Protein AF-A0A0D6JAW5-F1 (afdb_monomer_lite)

Organism: NCBI:txid1608628

Sequence (101 aa):
MARTLRERFAALRASVEQRAPPVVSERGKSKRLQLRVPDELLLQLAVIKLAEGGSTNKFCEGQIAEGAAKRIAELKLRFSVDTWEAIVASAHGCWREGAGD

pLDDT: mean 80.32, std 15.38, range [37.56, 96.75]

Secondary structure (DSSP, 8-state):
----HHHHHHHHHHHHHTSPPP----------------HHHHHHHHHHHHHH---HHHHHHHHHHHHHHHHHHHHHTTS-HHHHHHHHHHHHHHHHHTT--

Radius of gyration: 22.22 Å; chains: 1; bounding box: 58×33×51 Å

Structure (mmCIF, N/CA/C/O backbone):
data_AF-A0A0D6JAW5-F1
#
_entry.id   AF-A0A0D6JAW5-F1
#
loop_
_atom_site.group_PDB
_atom_site.id
_atom_site.type_symbol
_atom_site.label_atom_id
_atom_site.label_alt_id
_atom_site.label_comp_id
_atom_site.label_asym_id
_atom_site.label_entity_id
_atom_site.label_seq_id
_atom_site.pdbx_PDB_ins_code
_atom_site.Cartn_x
_atom_site.Cartn_y
_atom_site.Cartn_z
_atom_site.occupancy
_atom_site.B_iso_or_equiv
_atom_site.auth_seq_id
_atom_site.auth_comp_id
_atom_site.auth_asym_id
_atom_site.auth_atom_id
_atom_site.pdbx_PDB_model_num
ATOM 1 N N . MET A 1 1 ? 41.209 3.008 -29.095 1.00 49.59 1 MET A N 1
ATOM 2 C CA . MET A 1 1 ? 41.971 2.019 -28.301 1.00 49.59 1 MET A CA 1
ATOM 3 C C . MET A 1 1 ? 40.994 1.178 -27.497 1.00 49.59 1 MET A C 1
ATOM 5 O O . MET A 1 1 ? 40.260 1.733 -26.688 1.00 49.59 1 MET A O 1
ATOM 9 N N . ALA A 1 2 ? 40.894 -0.119 -27.794 1.00 53.00 2 ALA A N 1
ATOM 10 C CA . ALA A 1 2 ? 39.943 -1.018 -27.146 1.00 53.00 2 ALA A CA 1
ATOM 11 C C . ALA A 1 2 ? 40.429 -1.354 -25.728 1.00 53.00 2 ALA A C 1
ATOM 13 O O . ALA A 1 2 ? 41.483 -1.966 -25.577 1.00 53.00 2 ALA A O 1
ATOM 14 N N . ARG A 1 3 ? 39.675 -0.945 -24.696 1.00 61.78 3 ARG A N 1
ATOM 15 C CA . ARG A 1 3 ? 39.935 -1.385 -23.316 1.00 61.78 3 ARG A CA 1
ATOM 16 C C . ARG A 1 3 ? 39.815 -2.901 -23.251 1.00 61.78 3 ARG A C 1
ATOM 18 O O . ARG A 1 3 ? 38.837 -3.469 -23.746 1.00 61.78 3 ARG A O 1
ATOM 25 N N . THR A 1 4 ? 40.808 -3.551 -22.660 1.00 81.06 4 THR A N 1
ATOM 26 C CA . THR A 1 4 ? 40.841 -5.013 -22.580 1.00 81.06 4 THR A CA 1
ATOM 27 C C . THR A 1 4 ? 39.690 -5.509 -21.698 1.00 81.06 4 THR A C 1
ATOM 29 O O . THR A 1 4 ? 39.230 -4.811 -20.791 1.00 81.06 4 THR A O 1
ATOM 32 N N . LEU A 1 5 ? 39.191 -6.727 -21.936 1.00 73.81 5 LEU A N 1
ATOM 33 C CA . LEU A 1 5 ? 38.133 -7.329 -21.105 1.00 73.81 5 LEU A CA 1
ATOM 34 C C . LEU A 1 5 ? 38.481 -7.283 -19.607 1.00 73.81 5 LEU A C 1
ATOM 36 O O . LEU A 1 5 ? 37.612 -7.038 -18.774 1.00 73.81 5 LEU A O 1
ATOM 40 N N . ARG A 1 6 ? 39.767 -7.428 -19.277 1.00 76.44 6 ARG A N 1
ATOM 41 C CA . ARG A 1 6 ? 40.298 -7.367 -17.912 1.00 76.44 6 ARG A CA 1
ATOM 42 C C . ARG A 1 6 ? 40.069 -6.010 -17.244 1.00 76.44 6 ARG A C 1
ATOM 44 O O . ARG A 1 6 ? 39.672 -5.971 -16.085 1.00 76.44 6 ARG A O 1
ATOM 51 N N . GLU A 1 7 ? 40.246 -4.914 -17.977 1.00 81.19 7 GLU A N 1
ATOM 52 C CA . GLU A 1 7 ? 39.978 -3.558 -17.480 1.00 81.19 7 GLU A CA 1
ATOM 53 C C . GLU A 1 7 ? 38.481 -3.330 -17.253 1.00 81.19 7 GLU A C 1
ATOM 55 O O . GLU A 1 7 ? 38.088 -2.706 -16.270 1.00 81.19 7 GLU A O 1
ATOM 60 N N . ARG A 1 8 ? 37.629 -3.892 -18.120 1.00 80.75 8 ARG A N 1
ATOM 61 C CA . ARG A 1 8 ? 36.167 -3.816 -17.966 1.00 80.75 8 ARG A CA 1
ATOM 62 C C . ARG A 1 8 ? 35.690 -4.587 -16.733 1.00 80.75 8 ARG A C 1
ATOM 64 O O . ARG A 1 8 ? 34.851 -4.083 -15.992 1.00 80.75 8 ARG A O 1
ATOM 71 N N . PHE A 1 9 ? 36.251 -5.769 -16.478 1.00 78.00 9 PHE A N 1
ATOM 72 C CA . PHE A 1 9 ? 35.949 -6.553 -15.276 1.00 78.00 9 PHE A CA 1
ATOM 73 C C . PHE A 1 9 ? 36.477 -5.903 -13.993 1.00 78.00 9 PHE A C 1
ATOM 75 O O . PHE A 1 9 ? 35.785 -5.922 -12.975 1.00 78.00 9 PHE A O 1
ATOM 82 N N . ALA A 1 10 ? 37.666 -5.295 -14.036 1.00 80.12 10 ALA A N 1
ATOM 83 C CA . ALA A 1 10 ? 38.215 -4.553 -12.904 1.00 80.12 10 ALA A CA 1
ATOM 84 C C . ALA A 1 10 ? 37.354 -3.327 -12.559 1.00 80.12 10 ALA A C 1
ATOM 86 O O . ALA A 1 10 ? 37.028 -3.118 -11.392 1.00 80.12 10 ALA A O 1
ATOM 87 N N . ALA A 1 11 ? 36.913 -2.574 -13.573 1.00 77.06 11 ALA A N 1
ATOM 88 C CA . ALA A 1 11 ? 36.008 -1.443 -13.389 1.00 77.06 11 ALA A CA 1
ATOM 89 C C . ALA A 1 11 ? 34.656 -1.875 -12.795 1.00 77.06 11 ALA A C 1
ATOM 91 O O . ALA A 1 11 ? 34.161 -1.235 -11.873 1.00 77.06 11 ALA A O 1
ATOM 92 N N . LEU A 1 12 ? 34.091 -2.995 -13.262 1.00 77.75 12 LEU A N 1
ATOM 93 C CA . LEU A 1 12 ? 32.828 -3.518 -12.736 1.00 77.75 12 LEU A CA 1
ATOM 94 C C . LEU A 1 12 ? 32.944 -3.937 -11.264 1.00 77.75 12 LEU A C 1
ATOM 96 O O . LEU A 1 12 ? 32.061 -3.615 -10.474 1.00 77.75 12 LEU A O 1
ATOM 100 N N . ARG A 1 13 ? 34.033 -4.619 -10.881 1.00 77.50 13 ARG A N 1
ATOM 101 C CA . ARG A 1 13 ? 34.287 -4.968 -9.473 1.00 77.50 13 ARG A CA 1
ATOM 102 C C . ARG A 1 13 ? 34.402 -3.727 -8.600 1.00 77.50 13 ARG A C 1
ATOM 104 O O . ARG A 1 13 ? 33.724 -3.661 -7.584 1.00 77.50 13 ARG A O 1
ATOM 111 N N . ALA A 1 14 ? 35.174 -2.730 -9.030 1.00 72.75 14 ALA A N 1
ATOM 112 C CA . ALA A 1 14 ? 35.315 -1.478 -8.292 1.00 72.75 14 ALA A CA 1
ATOM 113 C C . ALA A 1 14 ? 33.967 -0.754 -8.111 1.00 72.75 14 ALA A C 1
ATOM 115 O O . ALA A 1 14 ? 33.690 -0.239 -7.032 1.00 72.75 14 ALA A O 1
ATOM 116 N N . SER A 1 15 ? 33.091 -0.769 -9.122 1.00 76.50 15 SER A N 1
ATOM 117 C CA . SER A 1 15 ? 31.739 -0.202 -9.010 1.00 76.50 15 SER A CA 1
ATOM 118 C C . SER A 1 15 ? 30.815 -0.982 -8.070 1.00 76.50 15 SER A C 1
ATOM 120 O O . SER A 1 15 ? 29.944 -0.383 -7.444 1.00 76.50 15 SER A O 1
ATOM 122 N N . VAL A 1 16 ? 30.974 -2.304 -7.966 1.00 72.69 16 VAL A N 1
ATOM 123 C CA . VAL A 1 16 ? 30.213 -3.132 -7.015 1.00 72.69 16 VAL A CA 1
ATOM 124 C C . VAL A 1 16 ? 30.711 -2.915 -5.583 1.00 72.69 16 VAL A C 1
ATOM 126 O O . VAL A 1 16 ? 29.890 -2.820 -4.680 1.00 72.69 16 VAL A O 1
ATOM 129 N N . GLU A 1 17 ? 32.023 -2.766 -5.393 1.00 70.00 17 GLU A N 1
ATOM 130 C CA . GLU A 1 17 ? 32.670 -2.503 -4.097 1.00 70.00 17 GLU A CA 1
ATOM 131 C C . GLU A 1 17 ? 32.328 -1.108 -3.543 1.00 70.00 17 GLU A C 1
ATOM 133 O O . GLU A 1 17 ? 32.118 -0.935 -2.348 1.00 70.00 17 GLU A O 1
ATOM 138 N N . GLN A 1 18 ? 32.219 -0.102 -4.421 1.00 68.81 18 GLN A N 1
ATOM 139 C CA . GLN A 1 18 ? 31.814 1.265 -4.058 1.00 68.81 18 GLN A CA 1
ATOM 140 C C . GLN A 1 18 ? 30.309 1.408 -3.810 1.00 68.81 18 GLN A C 1
ATOM 142 O O . GLN A 1 18 ? 29.837 2.476 -3.407 1.00 68.81 18 GLN A O 1
ATOM 147 N N . ARG A 1 19 ? 29.524 0.357 -4.063 1.00 70.56 19 ARG A N 1
ATOM 148 C CA . ARG A 1 19 ? 28.093 0.384 -3.797 1.00 70.56 19 ARG A CA 1
ATOM 149 C C . ARG A 1 19 ? 27.895 0.302 -2.288 1.00 70.56 19 ARG A C 1
ATOM 151 O O . ARG A 1 19 ? 28.195 -0.719 -1.679 1.00 70.56 19 ARG A O 1
ATOM 158 N N . ALA A 1 20 ? 27.377 1.381 -1.701 1.00 57.84 20 ALA A N 1
ATOM 159 C CA . ALA A 1 20 ? 27.023 1.420 -0.287 1.00 57.84 20 ALA A CA 1
ATOM 160 C C . ALA A 1 20 ? 26.227 0.157 0.106 1.00 57.84 20 ALA A C 1
ATOM 162 O O . ALA A 1 20 ? 25.381 -0.290 -0.688 1.00 57.84 20 ALA A O 1
ATOM 163 N N . PRO A 1 21 ? 26.484 -0.427 1.295 1.00 57.22 21 PRO A N 1
ATOM 164 C CA . PRO A 1 21 ? 25.740 -1.590 1.754 1.00 57.22 21 PRO A CA 1
ATOM 165 C C . PRO A 1 21 ? 24.244 -1.271 1.692 1.00 57.22 21 PRO A C 1
ATOM 167 O O . PRO A 1 21 ? 23.855 -0.124 1.940 1.00 57.22 21 PRO A O 1
ATOM 170 N N . PRO A 1 22 ? 23.388 -2.241 1.322 1.00 55.09 22 PRO A N 1
ATOM 171 C CA . PRO A 1 22 ? 21.959 -1.995 1.275 1.00 55.09 22 PRO A CA 1
ATOM 172 C C . PRO A 1 22 ? 21.538 -1.485 2.648 1.00 55.09 22 PRO A C 1
ATOM 174 O O . PRO A 1 22 ? 21.706 -2.189 3.640 1.00 55.09 22 PRO A O 1
ATOM 177 N N . VAL A 1 23 ? 21.018 -0.256 2.697 1.00 53.25 23 VAL A N 1
ATOM 178 C CA . VAL A 1 23 ? 20.442 0.312 3.914 1.00 53.25 23 VAL A CA 1
ATOM 179 C C . VAL A 1 23 ? 19.433 -0.710 4.426 1.00 53.25 23 VAL A C 1
ATOM 181 O O . VAL A 1 23 ? 18.420 -1.002 3.772 1.00 53.25 23 VAL A O 1
ATOM 184 N N . VAL A 1 24 ? 19.751 -1.324 5.564 1.00 48.31 24 VAL A N 1
ATOM 185 C CA . VAL A 1 24 ? 18.817 -2.162 6.303 1.00 48.31 24 VAL A CA 1
ATOM 186 C C . VAL A 1 24 ? 17.853 -1.188 6.962 1.00 48.31 24 VAL A C 1
ATOM 188 O O . VAL A 1 24 ? 17.970 -0.853 8.130 1.00 48.31 24 VAL A O 1
ATOM 191 N N . SER A 1 25 ? 16.922 -0.664 6.163 1.00 46.41 25 SER A N 1
ATOM 192 C CA . SER A 1 25 ? 15.656 -0.188 6.703 1.00 46.41 25 SER A CA 1
ATOM 193 C C . SER A 1 25 ? 15.092 -1.348 7.512 1.00 46.41 25 SER A C 1
ATOM 195 O O . SER A 1 25 ? 15.157 -2.488 7.037 1.00 46.41 25 SER A O 1
ATOM 197 N N . GLU A 1 26 ? 14.618 -1.053 8.721 1.00 43.16 26 GLU A N 1
ATOM 198 C CA . GLU A 1 26 ? 13.790 -1.909 9.568 1.00 43.16 26 GLU A CA 1
ATOM 199 C C . GLU A 1 26 ? 12.632 -2.473 8.737 1.00 43.16 26 GLU A C 1
ATOM 201 O O . GLU A 1 26 ? 11.511 -1.969 8.718 1.00 43.16 26 GLU A O 1
ATOM 206 N N . ARG A 1 27 ? 12.923 -3.490 7.932 1.00 47.06 27 ARG A N 1
ATOM 207 C CA . ARG A 1 27 ? 11.951 -4.084 7.043 1.00 47.06 27 ARG A CA 1
ATOM 208 C C . ARG A 1 27 ? 11.110 -4.960 7.939 1.00 47.06 27 ARG A C 1
ATOM 210 O O . ARG A 1 27 ? 11.537 -6.039 8.347 1.00 47.06 27 ARG A O 1
ATOM 217 N N . GLY A 1 28 ? 9.908 -4.473 8.238 1.00 58.59 28 GLY A N 1
ATOM 218 C CA . GLY A 1 28 ? 8.816 -5.319 8.692 1.00 58.59 28 GLY A CA 1
ATOM 219 C C . GLY A 1 28 ? 8.743 -6.597 7.848 1.00 58.59 28 GLY A C 1
ATOM 220 O O . GLY A 1 28 ? 9.284 -6.673 6.741 1.00 58.59 28 GLY A O 1
ATOM 221 N N . LYS A 1 29 ? 8.108 -7.641 8.385 1.00 65.56 29 LYS A N 1
ATOM 222 C CA . LYS A 1 29 ? 8.076 -8.961 7.740 1.00 65.56 29 LYS A CA 1
ATOM 223 C C . LYS A 1 29 ? 7.624 -8.832 6.281 1.00 65.56 29 LYS A C 1
ATOM 225 O O . LYS A 1 29 ? 6.504 -8.402 6.013 1.00 65.56 29 LYS A O 1
ATOM 230 N N . SER A 1 30 ? 8.494 -9.222 5.350 1.00 72.00 30 SER A N 1
ATOM 231 C CA . SER A 1 30 ? 8.146 -9.251 3.932 1.00 72.00 30 SER A CA 1
ATOM 232 C C . SER A 1 30 ? 7.087 -10.324 3.713 1.00 72.00 30 SER A C 1
ATOM 234 O O . SER A 1 30 ? 7.338 -11.510 3.933 1.00 72.00 30 SER A O 1
ATOM 236 N N . LYS A 1 31 ? 5.888 -9.908 3.304 1.00 77.38 31 LYS A N 1
ATOM 237 C CA . LYS A 1 31 ? 4.843 -10.812 2.828 1.00 77.38 31 LYS A CA 1
ATOM 238 C C . LYS A 1 31 ? 4.688 -10.626 1.327 1.00 77.38 31 LYS A C 1
ATOM 240 O O . LYS A 1 31 ? 4.528 -9.508 0.845 1.00 77.38 31 LYS A O 1
ATOM 245 N N . AR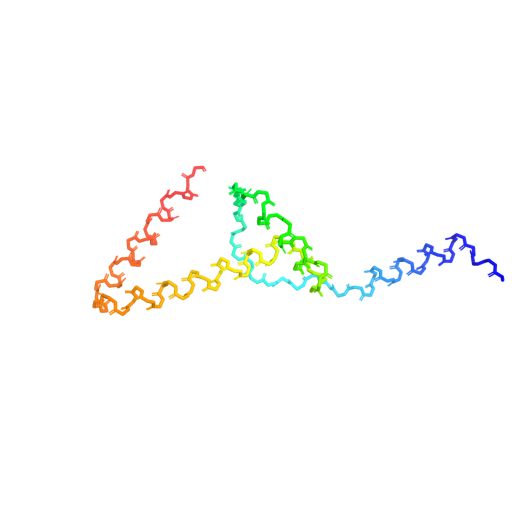G A 1 32 ? 4.731 -11.731 0.582 1.00 84.25 32 ARG A N 1
ATOM 246 C CA . ARG A 1 32 ? 4.492 -11.710 -0.862 1.00 84.25 32 ARG A CA 1
ATOM 247 C C . ARG A 1 32 ? 2.991 -11.601 -1.111 1.00 84.25 32 ARG A C 1
ATOM 249 O O . ARG A 1 32 ? 2.252 -12.534 -0.819 1.00 84.25 32 ARG A O 1
ATOM 256 N N . LEU A 1 33 ? 2.566 -10.481 -1.682 1.00 83.38 33 LEU A N 1
ATOM 257 C CA . LEU A 1 33 ? 1.214 -10.300 -2.200 1.00 83.38 33 LEU A CA 1
ATOM 258 C C . LEU A 1 33 ? 1.204 -10.652 -3.690 1.00 83.38 33 LEU A C 1
ATOM 260 O O . LEU A 1 33 ? 2.048 -10.173 -4.446 1.00 83.38 33 LEU A O 1
ATOM 264 N N . GLN A 1 34 ? 0.269 -11.503 -4.109 1.00 87.75 34 GLN A N 1
ATOM 265 C CA . GLN A 1 34 ? 0.011 -11.774 -5.523 1.00 87.75 34 GLN A CA 1
ATOM 266 C C . GLN A 1 34 ? -1.299 -11.094 -5.905 1.00 87.75 34 GLN A C 1
ATOM 268 O O . GLN A 1 34 ? -2.362 -11.471 -5.419 1.00 87.75 34 GLN A O 1
ATOM 273 N N . LEU A 1 35 ? -1.209 -10.072 -6.751 1.00 86.56 35 LEU A N 1
ATOM 274 C CA . LEU A 1 35 ? -2.361 -9.317 -7.229 1.00 86.56 35 LEU A CA 1
ATOM 275 C C . LEU A 1 35 ? -2.673 -9.731 -8.664 1.00 86.56 35 LEU A C 1
ATOM 277 O O . LEU A 1 35 ? -1.765 -9.870 -9.483 1.00 86.56 35 LEU A O 1
ATOM 281 N N . ARG A 1 36 ? -3.960 -9.901 -8.975 1.00 89.69 36 ARG A N 1
ATOM 282 C CA . ARG A 1 36 ? -4.428 -9.950 -10.363 1.00 89.69 36 ARG A CA 1
ATOM 283 C C . ARG A 1 36 ? -4.785 -8.538 -10.784 1.00 89.69 36 ARG A C 1
ATOM 285 O O . ARG A 1 36 ? -5.571 -7.878 -10.112 1.00 89.69 36 ARG A O 1
ATOM 292 N N . VAL A 1 37 ? -4.181 -8.094 -11.873 1.00 87.31 37 VAL A N 1
ATOM 293 C CA . VAL A 1 37 ? -4.289 -6.725 -12.365 1.00 87.31 37 VAL A CA 1
ATOM 294 C C . VAL A 1 37 ? -4.799 -6.775 -13.806 1.00 87.31 37 VAL A C 1
ATOM 296 O O . VAL A 1 37 ? -4.297 -7.606 -14.562 1.00 87.31 37 VAL A O 1
ATOM 299 N N . PRO A 1 38 ? -5.787 -5.945 -14.190 1.00 91.88 38 PRO A N 1
ATOM 300 C CA . PRO A 1 38 ? -6.230 -5.845 -15.579 1.00 91.88 38 PRO A CA 1
ATOM 301 C C . PRO A 1 38 ? -5.096 -5.413 -16.517 1.00 91.88 38 PRO A C 1
ATOM 303 O O . PRO A 1 38 ? -4.251 -4.604 -16.129 1.00 91.88 38 PRO A O 1
ATOM 306 N N . ASP A 1 39 ? -5.121 -5.882 -17.765 1.00 90.38 39 ASP A N 1
ATOM 307 C CA . ASP A 1 39 ? -4.070 -5.601 -18.757 1.00 90.38 39 ASP A CA 1
ATOM 308 C C . ASP A 1 39 ? -3.873 -4.101 -19.023 1.00 90.38 39 ASP A C 1
ATOM 310 O O . ASP A 1 39 ? -2.746 -3.634 -19.185 1.00 90.38 39 ASP A O 1
ATOM 314 N N . GLU A 1 40 ? -4.954 -3.319 -18.989 1.00 92.12 40 GLU A N 1
ATOM 315 C CA . GLU A 1 40 ? -4.895 -1.860 -19.127 1.00 92.12 40 GLU A CA 1
ATOM 316 C C . GLU A 1 40 ? -4.021 -1.212 -18.039 1.00 92.12 40 GLU A C 1
ATOM 318 O O . GLU A 1 40 ? -3.185 -0.350 -18.321 1.00 92.12 40 GLU A O 1
ATOM 323 N N . LEU A 1 41 ? -4.146 -1.681 -16.795 1.00 90.44 41 LEU A N 1
ATOM 324 C CA . LEU A 1 41 ? -3.363 -1.164 -15.676 1.00 90.44 41 LEU A CA 1
ATOM 325 C C . LEU A 1 41 ? -1.899 -1.633 -15.751 1.00 90.44 41 LEU A C 1
ATOM 327 O O . LEU A 1 41 ? -1.004 -0.906 -15.323 1.00 90.44 41 LEU A O 1
ATOM 331 N N . LEU A 1 42 ? -1.615 -2.794 -16.356 1.00 89.31 42 LEU A N 1
ATOM 332 C CA . LEU A 1 42 ? -0.234 -3.238 -16.599 1.00 89.31 42 LEU A CA 1
ATOM 333 C C . LEU A 1 42 ? 0.520 -2.280 -17.528 1.00 89.31 42 LEU A C 1
ATOM 335 O O . LEU A 1 42 ? 1.689 -1.981 -17.270 1.00 89.31 42 LEU A O 1
ATOM 339 N N . LEU A 1 43 ? -0.143 -1.761 -18.568 1.00 91.94 43 LEU A N 1
ATOM 340 C CA . LEU A 1 43 ? 0.455 -0.767 -19.460 1.00 91.94 43 LEU A CA 1
ATOM 341 C C . LEU A 1 43 ? 0.782 0.528 -18.706 1.00 91.94 43 LEU A C 1
ATOM 343 O O . LEU A 1 43 ? 1.893 1.043 -18.819 1.00 91.94 43 LEU A O 1
ATOM 347 N N . GLN A 1 44 ? -0.143 1.025 -17.885 1.00 91.62 44 GLN A N 1
ATOM 348 C CA . GLN A 1 44 ? 0.076 2.228 -17.075 1.00 91.62 44 GLN A CA 1
ATOM 349 C C . GLN A 1 44 ? 1.233 2.046 -16.080 1.00 91.62 44 GLN A C 1
ATOM 351 O O . GLN A 1 44 ? 2.103 2.910 -15.966 1.00 91.62 44 GLN A O 1
ATOM 356 N N . LEU A 1 45 ? 1.308 0.888 -15.418 1.00 90.38 45 LEU A N 1
ATOM 357 C CA . LEU A 1 45 ? 2.416 0.544 -14.524 1.00 90.38 45 LEU A CA 1
ATOM 358 C C . LEU A 1 45 ? 3.758 0.461 -15.263 1.00 90.38 45 LEU A C 1
ATOM 360 O O . LEU A 1 45 ? 4.791 0.824 -14.698 1.00 90.38 45 LEU A O 1
ATOM 364 N N . ALA A 1 46 ? 3.764 0.002 -16.517 1.00 89.06 46 ALA A N 1
ATOM 365 C CA . ALA A 1 46 ? 4.959 0.008 -17.354 1.00 89.06 46 ALA A CA 1
ATOM 366 C C . ALA A 1 46 ? 5.392 1.438 -17.719 1.00 89.06 46 ALA A C 1
ATOM 368 O O . ALA A 1 46 ? 6.585 1.737 -17.661 1.00 89.06 46 ALA A O 1
ATOM 369 N N . VAL A 1 47 ? 4.445 2.330 -18.029 1.00 91.38 47 VAL A N 1
ATOM 370 C CA . VAL A 1 47 ? 4.720 3.753 -18.293 1.00 91.38 47 VAL A CA 1
ATOM 371 C C . VAL A 1 47 ? 5.339 4.424 -17.067 1.00 91.38 47 VAL A C 1
ATOM 373 O O . VAL A 1 47 ? 6.410 5.015 -17.180 1.00 91.38 47 VAL A O 1
ATOM 376 N N . ILE A 1 48 ? 4.726 4.269 -15.890 1.00 89.38 48 ILE A N 1
ATOM 377 C CA . ILE A 1 48 ? 5.240 4.823 -14.625 1.00 89.38 48 ILE 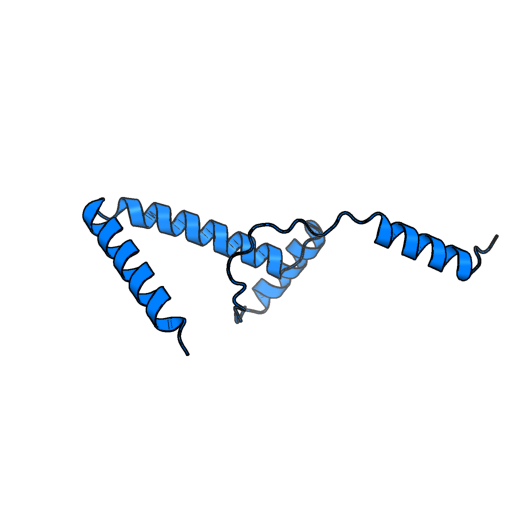A CA 1
ATOM 378 C C . ILE A 1 48 ? 6.653 4.306 -14.347 1.00 89.38 48 ILE A C 1
ATOM 380 O O . ILE A 1 48 ? 7.567 5.077 -14.061 1.00 89.38 48 ILE A O 1
ATOM 384 N N . LYS A 1 49 ? 6.862 2.995 -14.512 1.00 87.94 49 LYS A N 1
ATOM 385 C CA . LYS A 1 49 ? 8.174 2.365 -14.341 1.00 87.94 49 LYS A CA 1
ATOM 386 C C . LYS A 1 49 ? 9.243 3.003 -15.236 1.00 87.94 49 LYS A C 1
ATOM 388 O O . LYS A 1 49 ? 10.355 3.237 -14.768 1.00 87.94 49 LYS A O 1
ATOM 393 N N . LEU A 1 50 ? 8.929 3.248 -16.509 1.00 89.25 50 LEU A N 1
ATOM 394 C CA . LEU A 1 50 ? 9.861 3.851 -17.466 1.00 89.25 50 LEU A CA 1
ATOM 395 C C . LEU A 1 50 ? 10.117 5.334 -17.175 1.00 89.25 50 LEU A C 1
ATOM 397 O O . LEU A 1 50 ? 11.252 5.778 -17.321 1.00 89.25 50 LEU A O 1
ATOM 401 N N . ALA A 1 51 ? 9.095 6.078 -16.752 1.00 90.69 51 ALA A N 1
ATOM 402 C CA . ALA A 1 51 ? 9.202 7.506 -16.466 1.00 90.69 51 ALA A CA 1
ATOM 403 C C . ALA A 1 51 ? 9.988 7.796 -15.176 1.00 90.69 51 ALA A C 1
ATOM 405 O O . ALA A 1 51 ? 10.836 8.683 -15.153 1.00 90.69 51 ALA A O 1
ATOM 406 N N . GLU A 1 52 ? 9.737 7.033 -14.113 1.00 87.50 52 GLU A N 1
ATOM 407 C CA . GLU A 1 52 ? 10.343 7.256 -12.793 1.00 87.50 52 GLU A CA 1
ATOM 408 C C . GLU A 1 52 ? 11.626 6.436 -12.571 1.00 87.50 52 GLU A C 1
ATOM 410 O O . GLU A 1 52 ? 12.322 6.610 -11.571 1.00 87.50 52 GLU A O 1
ATOM 415 N N . GLY A 1 53 ? 11.950 5.507 -13.479 1.00 78.88 53 GLY A N 1
ATOM 416 C CA . GLY A 1 53 ? 13.121 4.627 -13.364 1.00 78.88 53 GLY A CA 1
ATOM 417 C C . GLY A 1 53 ? 13.028 3.602 -12.222 1.00 78.88 53 GLY A C 1
ATOM 418 O O . GLY A 1 53 ? 14.044 3.058 -11.782 1.00 78.88 53 GLY A O 1
ATOM 419 N N . GLY A 1 54 ? 11.818 3.349 -11.715 1.00 81.12 54 GLY A N 1
ATOM 420 C CA . GLY A 1 54 ? 11.546 2.496 -10.558 1.00 81.12 54 GLY A CA 1
ATOM 421 C C . GLY A 1 54 ? 11.267 1.024 -10.888 1.00 81.12 54 GLY A 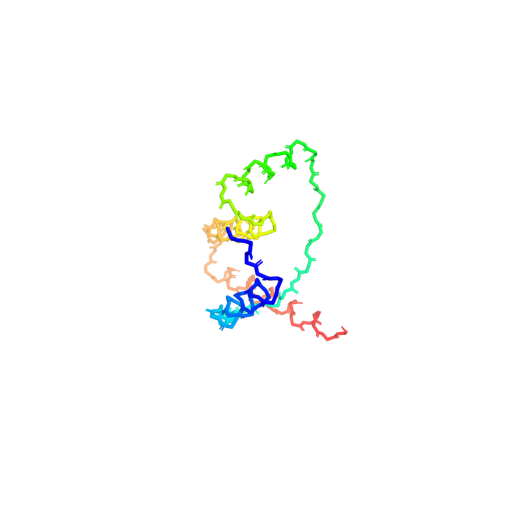C 1
ATOM 422 O O . GLY A 1 54 ? 11.319 0.575 -12.029 1.00 81.12 54 GLY A O 1
ATOM 423 N N . SER A 1 55 ? 10.941 0.239 -9.856 1.00 83.69 55 SER A N 1
ATOM 424 C CA . SER A 1 55 ? 10.344 -1.096 -10.014 1.00 83.69 55 SER A CA 1
ATOM 425 C C . SER A 1 55 ? 8.840 -0.992 -9.806 1.00 83.69 55 SER A C 1
ATOM 427 O O . SER A 1 55 ? 8.413 -0.367 -8.838 1.00 83.69 55 SER A O 1
ATOM 429 N N . THR A 1 56 ? 8.052 -1.672 -10.640 1.00 84.88 56 THR A N 1
ATOM 430 C CA . THR A 1 56 ? 6.594 -1.770 -10.478 1.00 84.88 56 THR A CA 1
ATOM 431 C C . THR A 1 56 ? 6.209 -2.233 -9.075 1.00 84.88 56 THR A C 1
ATOM 433 O O . THR A 1 56 ? 5.313 -1.658 -8.475 1.00 84.88 56 THR A O 1
ATOM 436 N N . ASN A 1 57 ? 6.936 -3.195 -8.494 1.00 86.19 57 ASN A N 1
ATOM 437 C CA . ASN A 1 57 ? 6.654 -3.652 -7.130 1.00 86.19 57 ASN A CA 1
ATOM 438 C C . ASN A 1 57 ? 6.863 -2.541 -6.099 1.00 86.19 57 ASN A C 1
ATOM 440 O O . ASN A 1 57 ? 6.029 -2.387 -5.222 1.00 86.19 57 ASN A O 1
ATOM 444 N N . LYS A 1 58 ? 7.926 -1.736 -6.228 1.00 84.81 58 LYS A N 1
ATOM 445 C CA . LYS A 1 58 ? 8.175 -0.615 -5.307 1.00 84.81 58 LYS A CA 1
ATOM 446 C C . LYS A 1 58 ? 7.108 0.469 -5.431 1.00 84.81 58 LYS A C 1
ATOM 448 O O . LYS A 1 58 ? 6.686 1.015 -4.420 1.00 84.81 58 LYS A O 1
ATOM 453 N N . PHE A 1 59 ? 6.677 0.760 -6.658 1.00 87.88 59 PHE A N 1
ATOM 454 C CA . PHE A 1 59 ? 5.567 1.677 -6.898 1.00 87.88 59 PHE A CA 1
ATOM 455 C C . PHE A 1 59 ? 4.287 1.157 -6.228 1.00 87.88 59 PHE A C 1
ATOM 457 O O . PHE A 1 59 ? 3.699 1.854 -5.408 1.00 87.88 59 PHE A O 1
ATOM 464 N N . CYS A 1 60 ? 3.910 -0.100 -6.483 1.00 87.56 60 CYS A N 1
ATOM 465 C CA . CYS A 1 60 ? 2.730 -0.717 -5.876 1.00 87.56 60 CYS A CA 1
ATOM 466 C C . CYS A 1 60 ? 2.819 -0.789 -4.342 1.00 87.56 60 CYS A C 1
ATOM 468 O O . CYS A 1 60 ? 1.835 -0.510 -3.668 1.00 87.56 60 CYS A O 1
ATOM 470 N N . GLU A 1 61 ? 3.982 -1.129 -3.778 1.00 88.06 61 GLU A N 1
ATOM 471 C CA . GLU A 1 61 ? 4.226 -1.114 -2.329 1.00 88.06 61 GLU A CA 1
ATOM 472 C C . GLU A 1 61 ? 3.993 0.284 -1.739 1.00 88.06 61 GLU A C 1
ATOM 474 O O . GLU A 1 61 ? 3.304 0.410 -0.727 1.00 88.06 61 GLU A O 1
ATOM 479 N N . GLY A 1 62 ? 4.504 1.330 -2.398 1.00 88.31 62 GLY A N 1
ATOM 480 C CA . GLY A 1 62 ? 4.281 2.719 -1.998 1.00 88.31 62 GLY A CA 1
ATOM 481 C C . GLY A 1 62 ? 2.803 3.107 -2.039 1.00 88.31 62 GLY A C 1
ATOM 482 O O . GLY A 1 62 ? 2.279 3.626 -1.057 1.00 88.31 62 GLY A O 1
ATOM 483 N N . GLN A 1 63 ? 2.109 2.773 -3.131 1.00 90.38 63 GLN A N 1
ATOM 484 C CA . GLN A 1 63 ? 0.677 3.051 -3.286 1.00 90.38 63 GLN A CA 1
ATOM 485 C C . GLN A 1 63 ? -0.183 2.312 -2.250 1.00 90.38 63 GLN A C 1
ATOM 487 O O . GLN A 1 63 ? -1.132 2.880 -1.711 1.00 90.38 63 GLN A O 1
ATOM 492 N N . ILE A 1 64 ? 0.158 1.063 -1.919 1.00 90.56 64 ILE A N 1
ATOM 493 C CA . ILE A 1 64 ? -0.526 0.304 -0.864 1.00 90.56 64 ILE A CA 1
ATOM 494 C C . ILE A 1 64 ? -0.288 0.950 0.503 1.00 90.56 64 ILE A C 1
ATOM 496 O O . ILE A 1 64 ? -1.237 1.098 1.272 1.00 90.56 64 ILE A O 1
ATOM 500 N N . ALA A 1 65 ? 0.951 1.339 0.814 1.00 89.00 65 ALA A N 1
ATOM 501 C CA . ALA A 1 65 ? 1.287 1.961 2.092 1.00 89.00 65 ALA A CA 1
ATOM 502 C C . ALA A 1 65 ? 0.564 3.304 2.279 1.00 89.00 65 ALA A C 1
ATOM 504 O O . ALA A 1 65 ? -0.060 3.534 3.317 1.00 89.00 65 ALA A O 1
ATOM 505 N N . GLU A 1 66 ? 0.594 4.163 1.260 1.00 93.44 66 GLU A N 1
ATOM 506 C CA . GLU A 1 66 ? -0.086 5.458 1.271 1.00 93.44 66 GLU A CA 1
ATOM 507 C C . GLU A 1 66 ? -1.610 5.295 1.351 1.00 93.44 66 GLU A C 1
ATOM 509 O O . GLU A 1 66 ? -2.263 5.900 2.207 1.00 93.44 66 GLU A O 1
ATOM 514 N N . GLY A 1 67 ? -2.182 4.416 0.523 1.00 94.44 67 GLY A N 1
ATOM 515 C CA . GLY A 1 67 ? -3.613 4.122 0.530 1.00 94.44 67 GLY A CA 1
ATOM 516 C C . GLY A 1 67 ? -4.091 3.559 1.870 1.00 94.44 67 GLY A C 1
ATOM 517 O O . GLY A 1 67 ? -5.134 3.974 2.380 1.00 94.44 67 GLY A O 1
ATOM 518 N N . ALA A 1 68 ? -3.312 2.667 2.487 1.00 93.25 68 ALA A N 1
ATOM 519 C CA . ALA A 1 68 ? -3.608 2.130 3.812 1.00 93.25 68 ALA A CA 1
ATOM 520 C C . ALA A 1 68 ? -3.548 3.216 4.894 1.00 93.25 68 ALA A C 1
ATOM 522 O O . ALA A 1 68 ? -4.469 3.310 5.706 1.00 93.25 68 ALA A O 1
ATOM 523 N N . ALA A 1 69 ? -2.515 4.064 4.890 1.00 92.56 69 ALA A N 1
ATOM 524 C CA . ALA A 1 69 ? -2.385 5.163 5.846 1.00 92.56 69 ALA A CA 1
ATOM 525 C C . ALA A 1 69 ? -3.566 6.138 5.745 1.00 92.56 69 ALA A C 1
ATOM 527 O O . ALA A 1 69 ? -4.192 6.464 6.758 1.00 92.56 69 ALA A O 1
ATOM 528 N N . LYS A 1 70 ? -3.929 6.531 4.518 1.00 96.75 70 LYS A N 1
ATOM 529 C CA . LYS A 1 70 ? -5.097 7.376 4.254 1.00 96.75 70 LYS A CA 1
ATOM 530 C C . LYS A 1 70 ? -6.383 6.718 4.750 1.00 96.75 70 LYS A C 1
ATOM 532 O O . LYS A 1 70 ? -7.160 7.347 5.466 1.00 96.75 70 LYS A O 1
ATOM 537 N N . ARG A 1 71 ? -6.592 5.435 4.439 1.00 95.12 71 ARG A N 1
ATOM 538 C CA . ARG A 1 71 ? -7.805 4.722 4.851 1.00 95.12 71 ARG A CA 1
ATOM 539 C C . ARG A 1 71 ? -7.906 4.570 6.367 1.00 95.12 71 ARG A C 1
ATOM 541 O O . ARG A 1 71 ? -8.993 4.710 6.918 1.00 95.12 71 ARG A O 1
ATOM 548 N N . ILE A 1 72 ? -6.792 4.318 7.049 1.00 95.06 72 ILE A N 1
ATOM 549 C CA . ILE A 1 72 ? -6.738 4.274 8.515 1.00 95.06 72 ILE A CA 1
ATOM 550 C C . ILE A 1 72 ? -7.095 5.639 9.105 1.00 95.06 72 ILE A C 1
ATOM 552 O O . ILE A 1 72 ? -7.874 5.693 10.054 1.00 95.06 72 ILE A O 1
ATOM 556 N N . ALA A 1 73 ? -6.575 6.735 8.546 1.00 93.75 73 ALA A N 1
ATOM 557 C CA . ALA A 1 73 ? -6.913 8.081 9.002 1.00 93.75 73 ALA A CA 1
ATOM 558 C C . ALA A 1 73 ? -8.417 8.368 8.860 1.00 93.75 73 ALA A C 1
ATOM 560 O O . ALA A 1 73 ? -9.043 8.821 9.814 1.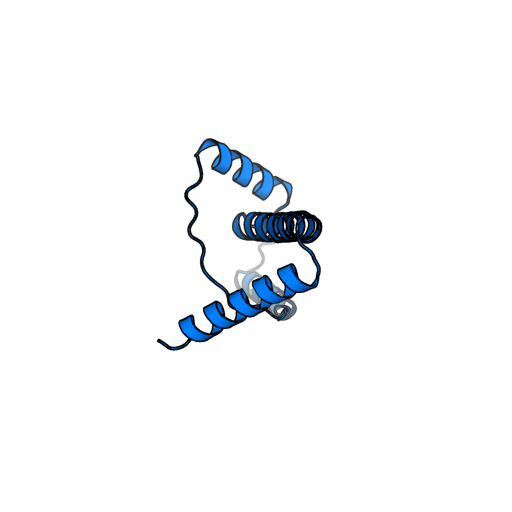00 93.75 73 ALA A O 1
ATOM 561 N N . GLU A 1 74 ? -9.019 8.021 7.720 1.00 96.06 74 GLU A N 1
ATOM 562 C CA . GLU A 1 74 ? -10.469 8.137 7.508 1.00 96.06 74 GLU A CA 1
ATOM 563 C C . GLU A 1 74 ? -11.277 7.287 8.497 1.00 96.06 74 GLU A C 1
ATOM 565 O O . GLU A 1 74 ? -12.299 7.734 9.013 1.00 96.06 74 GLU A O 1
ATOM 570 N N . LEU A 1 75 ? -10.838 6.055 8.775 1.00 95.50 75 LEU A N 1
ATOM 571 C CA . LEU A 1 75 ? -11.518 5.173 9.723 1.00 95.50 75 LEU A CA 1
ATOM 572 C C . LEU A 1 75 ? -11.426 5.697 11.156 1.00 95.50 75 LEU A C 1
ATOM 574 O O . LEU A 1 75 ? -12.429 5.657 11.859 1.00 95.50 75 LEU A O 1
ATOM 578 N N . LYS A 1 76 ? -10.278 6.239 11.575 1.00 94.88 76 LYS A N 1
ATOM 579 C CA . LYS A 1 76 ? -10.112 6.839 12.909 1.00 94.88 76 LYS A CA 1
ATOM 580 C C . LYS A 1 76 ? -11.127 7.945 13.186 1.00 94.88 76 LYS A C 1
ATOM 582 O O . LYS A 1 76 ? -11.602 8.049 14.306 1.00 94.88 76 LYS A O 1
ATOM 587 N N . LEU A 1 77 ? -11.509 8.722 12.171 1.00 95.25 77 LEU A N 1
ATOM 588 C CA . LEU A 1 77 ? -12.526 9.771 12.310 1.00 95.25 77 LEU A CA 1
ATOM 589 C C . LEU A 1 77 ? -13.946 9.223 12.543 1.00 95.25 77 LEU A C 1
ATOM 591 O O . LEU A 1 77 ? -14.834 9.977 12.929 1.00 95.25 77 LEU A O 1
ATOM 595 N N . ARG A 1 78 ? -14.184 7.930 12.288 1.00 95.56 78 ARG A N 1
ATOM 596 C CA . ARG A 1 78 ? -15.506 7.290 12.400 1.00 95.56 78 ARG A CA 1
ATOM 597 C C . ARG A 1 78 ? -15.753 6.613 13.746 1.00 95.56 78 ARG A C 1
ATOM 599 O O . ARG A 1 78 ? -16.884 6.206 13.997 1.00 95.56 78 ARG A O 1
ATOM 606 N N . PHE A 1 79 ? -14.727 6.450 14.576 1.00 95.00 79 PHE A N 1
ATOM 607 C CA . PHE A 1 79 ? -14.811 5.720 15.839 1.00 95.00 79 PHE A CA 1
ATOM 608 C C . PHE A 1 79 ? -14.388 6.610 17.007 1.00 95.00 79 PHE A C 1
ATOM 610 O O . PHE A 1 79 ? -13.564 7.509 16.843 1.00 95.00 79 PHE A O 1
ATOM 617 N N . SER A 1 80 ? -14.932 6.349 18.199 1.00 95.75 80 SER A N 1
ATOM 618 C CA . SER A 1 80 ? -14.368 6.923 19.423 1.00 95.75 80 SER A CA 1
ATOM 619 C C . SER A 1 80 ? -12.965 6.365 19.670 1.00 95.75 80 SER A C 1
ATOM 621 O O . SER A 1 80 ? -12.622 5.293 19.162 1.00 95.75 80 SER A O 1
ATOM 623 N N . VAL A 1 81 ? -12.174 7.072 20.480 1.00 93.75 81 VAL A N 1
ATOM 624 C CA . VAL A 1 81 ? -10.823 6.635 20.864 1.00 93.75 81 VAL A CA 1
ATOM 625 C C . VAL A 1 81 ? -10.868 5.230 21.474 1.00 93.75 81 VAL A C 1
ATOM 627 O O . VAL A 1 81 ? -10.192 4.342 20.964 1.00 93.75 81 VAL A O 1
ATOM 630 N N . ASP A 1 82 ? -11.757 4.990 22.442 1.00 95.38 82 ASP A N 1
ATOM 631 C CA . ASP A 1 82 ? -11.882 3.685 23.111 1.00 95.38 82 ASP A CA 1
ATOM 632 C C . ASP A 1 82 ? -12.255 2.556 22.135 1.00 95.38 82 ASP A C 1
ATOM 634 O O . ASP A 1 82 ? -11.708 1.454 22.181 1.00 95.38 82 ASP A O 1
ATOM 638 N N . THR A 1 83 ? -13.171 2.834 21.197 1.00 96.19 83 THR A N 1
ATOM 639 C CA . THR A 1 83 ? -13.591 1.847 20.189 1.00 96.19 83 THR A CA 1
ATOM 640 C C . THR A 1 83 ? -12.443 1.529 19.237 1.00 96.19 83 THR A C 1
ATOM 642 O O . THR A 1 83 ? -12.214 0.371 18.888 1.00 96.19 83 THR A O 1
ATOM 645 N N . TRP A 1 84 ? -11.704 2.553 18.811 1.00 95.75 84 TRP A N 1
ATOM 646 C CA . TRP A 1 84 ? -10.547 2.383 17.944 1.00 95.75 84 TRP A CA 1
ATOM 647 C C . TRP A 1 84 ? -9.438 1.577 18.631 1.00 95.75 84 TRP A C 1
ATOM 649 O O . TRP A 1 84 ? -8.880 0.663 18.022 1.00 95.75 84 TRP A O 1
ATOM 659 N N . GLU A 1 85 ? -9.150 1.861 19.901 1.00 94.44 85 GLU A N 1
ATOM 660 C CA . GLU A 1 85 ? -8.176 1.108 20.695 1.00 94.44 85 GLU A CA 1
ATOM 661 C C . GLU A 1 85 ? -8.577 -0.364 20.842 1.00 94.44 85 GLU A C 1
ATOM 663 O O . GLU A 1 85 ? -7.742 -1.245 20.627 1.00 94.44 85 GLU A O 1
ATOM 668 N N . ALA A 1 86 ? -9.860 -0.651 21.087 1.00 94.44 86 ALA A N 1
ATOM 669 C CA . ALA A 1 86 ? -10.372 -2.019 21.142 1.00 94.44 86 ALA A CA 1
ATOM 670 C C . ALA A 1 86 ? -10.225 -2.763 19.799 1.00 94.44 86 ALA A C 1
ATOM 672 O O . ALA A 1 86 ? -9.843 -3.939 19.775 1.00 94.44 86 ALA A O 1
ATOM 673 N N . ILE A 1 87 ? -10.471 -2.086 18.670 1.00 95.12 87 ILE A N 1
ATOM 674 C CA . ILE A 1 87 ? -10.278 -2.650 17.323 1.00 95.12 87 ILE A CA 1
ATOM 675 C C . ILE A 1 87 ? -8.800 -2.984 17.088 1.00 95.12 87 ILE A C 1
ATOM 677 O O . ILE A 1 87 ? -8.472 -4.082 16.635 1.00 95.12 87 ILE A O 1
ATOM 681 N N . VAL A 1 88 ? -7.897 -2.054 17.408 1.00 93.19 88 VAL A N 1
ATOM 682 C CA . VAL A 1 88 ? -6.452 -2.236 17.219 1.00 93.19 88 VAL A CA 1
ATOM 683 C C . VAL A 1 88 ? -5.914 -3.355 18.111 1.00 93.19 88 VAL A C 1
ATOM 685 O O . VAL A 1 88 ? -5.165 -4.208 17.632 1.00 93.19 88 VAL A O 1
ATOM 688 N N . ALA A 1 89 ? -6.330 -3.408 19.378 1.00 91.56 89 ALA A N 1
ATOM 689 C CA . ALA A 1 89 ? -5.960 -4.479 20.300 1.00 91.56 89 ALA A CA 1
ATOM 690 C C . ALA A 1 89 ? -6.413 -5.855 19.783 1.00 91.56 89 ALA A C 1
ATOM 692 O O . ALA A 1 89 ? -5.622 -6.800 19.756 1.00 91.56 89 ALA A O 1
ATOM 693 N N . SER A 1 90 ? -7.652 -5.944 19.290 1.00 92.75 90 SER A N 1
ATOM 694 C CA . SER A 1 90 ? -8.203 -7.172 18.700 1.00 92.75 90 SER A CA 1
ATOM 695 C C . SER A 1 90 ? -7.419 -7.612 17.460 1.00 92.75 90 SER A C 1
ATOM 697 O O . SER A 1 90 ? -7.095 -8.792 17.310 1.00 92.75 90 SER A O 1
ATOM 699 N N . ALA A 1 91 ? -7.042 -6.664 16.594 1.00 89.12 91 ALA A N 1
ATOM 700 C CA . ALA A 1 91 ? -6.199 -6.949 15.438 1.00 89.12 91 ALA A CA 1
ATOM 701 C C . ALA A 1 91 ? -4.831 -7.504 15.870 1.00 89.12 91 ALA A C 1
ATOM 703 O O . ALA A 1 91 ? -4.398 -8.535 15.358 1.00 89.12 91 ALA A O 1
ATOM 704 N N . HIS A 1 92 ? -4.163 -6.880 16.844 1.00 83.75 92 HIS A N 1
ATOM 705 C CA . HIS A 1 92 ? -2.881 -7.373 17.357 1.00 83.75 92 HIS A CA 1
ATOM 706 C C . HIS A 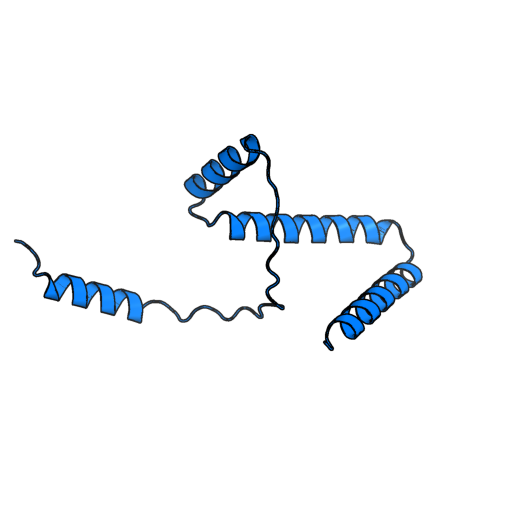1 92 ? -2.966 -8.779 17.966 1.00 83.75 92 HIS A C 1
ATOM 708 O O . HIS A 1 92 ? -2.033 -9.564 17.776 1.00 83.75 92 HIS A O 1
ATOM 714 N N . GLY A 1 93 ? -4.067 -9.107 18.651 1.00 78.50 93 GLY A N 1
ATOM 715 C CA . GLY A 1 93 ? -4.341 -10.459 19.148 1.00 78.50 93 GLY A CA 1
ATOM 716 C C . GLY A 1 93 ? -4.403 -11.485 18.014 1.00 78.50 93 GLY A C 1
ATOM 717 O O . GLY A 1 93 ? -3.618 -12.432 17.997 1.00 78.50 93 GLY A O 1
ATOM 718 N N . CYS A 1 94 ? -5.225 -11.216 16.996 1.00 73.31 94 CYS A N 1
ATOM 719 C CA . CYS A 1 94 ? -5.384 -12.086 15.825 1.00 73.31 94 CYS A CA 1
ATOM 720 C C . CYS A 1 94 ? -4.064 -12.315 15.060 1.00 73.31 94 CYS A C 1
ATOM 722 O O . CYS A 1 94 ? -3.806 -13.405 14.549 1.00 73.31 94 CYS A O 1
ATOM 724 N N . TRP A 1 95 ? -3.195 -11.300 14.991 1.00 64.31 95 TRP A N 1
ATOM 725 C CA . TRP A 1 95 ? -1.893 -11.408 14.323 1.00 64.31 95 TRP A CA 1
ATOM 726 C C . TRP A 1 95 ? -0.850 -12.209 15.113 1.00 64.31 95 TRP A C 1
ATOM 728 O O . TRP A 1 95 ? 0.085 -12.735 14.504 1.00 64.31 95 TRP A O 1
ATOM 738 N N . ARG A 1 96 ? -0.970 -12.292 16.445 1.00 59.25 96 ARG A N 1
ATOM 739 C CA . ARG A 1 96 ? -0.045 -13.061 17.291 1.00 59.25 96 ARG A CA 1
ATOM 740 C C . ARG A 1 96 ? -0.373 -14.556 17.273 1.00 59.25 96 ARG A C 1
ATOM 742 O O . ARG A 1 96 ? 0.551 -15.361 17.279 1.00 59.25 96 ARG A O 1
ATOM 749 N N . GLU A 1 97 ? -1.652 -14.910 17.192 1.00 53.91 97 GLU A N 1
ATOM 750 C CA . GLU A 1 97 ? -2.111 -16.307 17.157 1.00 53.91 97 GLU A CA 1
ATOM 751 C C . GLU A 1 97 ? -1.777 -17.009 15.831 1.00 53.91 97 GLU A C 1
ATOM 753 O O . GLU A 1 97 ? -1.396 -18.171 15.833 1.00 53.91 97 GLU A O 1
ATOM 758 N N . GLY A 1 98 ? -1.794 -16.299 14.698 1.00 50.78 98 GLY A N 1
ATOM 759 C CA . GLY A 1 98 ? -1.443 -16.866 13.385 1.00 50.78 98 GLY A CA 1
ATOM 760 C C . GLY A 1 98 ? 0.059 -16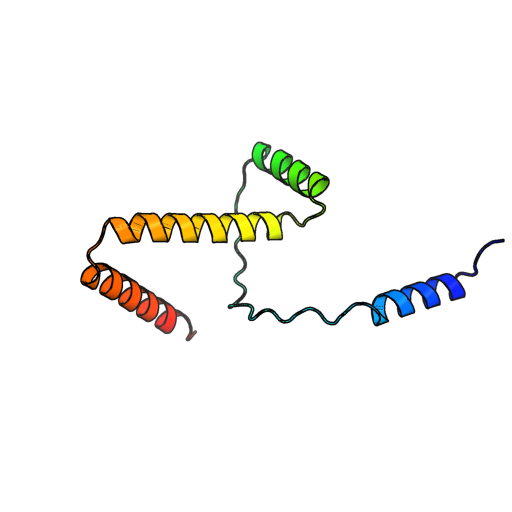.944 13.061 1.00 50.78 98 GLY A C 1
ATOM 761 O O . GLY A 1 98 ? 0.413 -17.124 11.897 1.00 50.78 98 GLY A O 1
ATOM 762 N N . ALA A 1 99 ? 0.951 -16.715 14.032 1.00 53.31 99 ALA A N 1
ATOM 763 C CA . ALA A 1 99 ? 2.409 -16.738 13.842 1.00 53.31 99 ALA A CA 1
ATOM 764 C C . ALA A 1 99 ? 3.098 -17.976 14.450 1.00 53.31 99 ALA A C 1
ATOM 766 O O . ALA A 1 99 ? 4.328 -18.047 14.420 1.00 53.31 99 ALA A O 1
ATOM 767 N N . GLY A 1 100 ? 2.320 -18.904 15.012 1.00 48.81 100 GLY A N 1
ATOM 768 C CA . GLY A 1 100 ? 2.783 -20.180 15.545 1.00 48.81 100 GLY A CA 1
ATOM 769 C C . GLY A 1 100 ? 2.152 -21.353 14.804 1.00 48.81 100 GLY A C 1
ATOM 770 O O . GLY A 1 100 ? 1.296 -22.011 15.373 1.00 48.81 100 GLY A O 1
ATOM 771 N N . ASP A 1 101 ? 2.555 -21.571 13.554 1.00 37.56 101 ASP A N 1
ATOM 772 C CA . ASP A 1 101 ? 2.496 -22.858 12.840 1.00 37.56 101 ASP A CA 1
ATOM 773 C C . ASP A 1 101 ? 3.512 -22.819 11.684 1.00 37.56 101 ASP A C 1
ATOM 775 O O . ASP A 1 101 ? 3.518 -21.803 10.939 1.00 37.56 101 ASP A O 1
#

Foldseek 3Di:
DDDDVVVVVVVVVVVVVPPDDPPPDVDDDDDDDDDDDDPVVVVVLVVCCVVVVDDSVVVVVVVVVVVVVVVVVVVPVVDDPVVVVVVVVVVVVVVVVVPPD